Protein AF-A0A2E6C080-F1 (afdb_monomer)

Mean predicted aligned error: 19.4 Å

Sequence (89 aa):
MDSIKEEITAEMSRTKIDKRALYNLLMKMCEQIGEGGGGAGPRGVPGPQGPQGPPGPQGPPGKDAEAAPKKASAKKAASTKKASTTAAA

Solvent-accessible surface area (backbone atoms only — not comparable to full-atom values): 6520 Å² total; per-residue (Å²): 114,69,69,59,54,50,52,52,51,56,48,70,70,43,98,63,76,56,70,68,61,51,52,53,54,50,51,55,49,55,56,59,51,66,77,56,75,74,63,78,70,80,80,76,79,81,78,80,85,75,80,84,77,77,83,77,79,82,76,78,79,77,78,78,75,80,83,78,89,86,82,86,84,82,88,88,83,90,83,83,88,82,88,81,88,86,80,90,134

Secondary structure (DSSP, 8-state):
-HHHHHHHHHHHTSSS--HHHHHHHHHHHHHHHHHTT---PPPPPPPPPPPPPPPPPPPPPPPP-------------------------

Radius of gyration: 39.53 Å; Cα contacts (8 Å, |Δi|>4): 9; chains: 1; bounding box: 78×40×91 Å

Structure (mmCIF, N/CA/C/O backbone):
data_AF-A0A2E6C080-F1
#
_entry.id   AF-A0A2E6C080-F1
#
loop_
_atom_site.group_PDB
_atom_site.id
_atom_site.type_symbol
_atom_site.label_atom_id
_atom_site.label_alt_id
_atom_site.label_comp_id
_atom_site.label_asym_id
_atom_site.label_entity_id
_atom_site.label_seq_id
_atom_site.pdbx_PDB_ins_code
_atom_site.Cartn_x
_atom_site.Cartn_y
_atom_site.Cartn_z
_atom_site.occupancy
_atom_site.B_iso_or_equiv
_atom_site.auth_seq_id
_atom_site.auth_comp_id
_atom_site.auth_asym_id
_atom_site.auth_atom_id
_atom_site.pdbx_PDB_model_num
ATOM 1 N N . MET A 1 1 ? -1.356 12.636 10.031 1.00 63.03 1 MET A N 1
ATOM 2 C CA . MET A 1 1 ? -0.728 11.305 10.179 1.00 63.03 1 MET A CA 1
ATOM 3 C C . MET A 1 1 ? -0.664 10.843 11.627 1.00 63.03 1 MET A C 1
ATOM 5 O O . MET A 1 1 ? -0.979 9.686 11.870 1.00 63.03 1 MET A O 1
ATOM 9 N N . ASP A 1 2 ? -0.321 11.704 12.588 1.00 73.50 2 ASP A N 1
ATOM 10 C CA . ASP A 1 2 ? -0.180 11.275 13.993 1.00 73.50 2 ASP A CA 1
ATOM 11 C C . ASP A 1 2 ? -1.513 10.863 14.641 1.00 73.50 2 ASP A C 1
ATOM 13 O O . ASP A 1 2 ? -1.577 9.831 15.300 1.00 73.50 2 ASP A O 1
ATOM 17 N N . SER A 1 3 ? -2.612 11.552 14.314 1.00 82.56 3 SER A N 1
ATOM 18 C CA . SER A 1 3 ? -3.958 11.206 14.806 1.00 82.56 3 SER A CA 1
ATOM 19 C C . SER A 1 3 ? -4.458 9.816 14.359 1.00 82.56 3 SER A C 1
ATOM 21 O O . SER A 1 3 ? -5.134 9.146 15.130 1.00 82.56 3 SER A O 1
ATOM 23 N N . ILE A 1 4 ? -4.077 9.328 13.165 1.00 83.19 4 ILE A N 1
ATOM 24 C CA . ILE A 1 4 ? -4.426 7.964 12.709 1.00 83.19 4 ILE A CA 1
ATOM 25 C C . ILE A 1 4 ? -3.643 6.913 13.500 1.00 83.19 4 ILE A C 1
ATOM 27 O O . ILE A 1 4 ? -4.195 5.881 13.868 1.00 83.19 4 ILE A O 1
ATOM 31 N N . LYS A 1 5 ? -2.359 7.163 13.783 1.00 83.31 5 LYS A N 1
ATOM 32 C CA . LYS A 1 5 ? -1.521 6.230 14.550 1.00 83.31 5 LYS A CA 1
ATOM 33 C C . LYS A 1 5 ? -2.016 6.080 15.989 1.00 83.31 5 LYS A C 1
ATOM 35 O O . LYS A 1 5 ? -2.004 4.968 16.519 1.00 83.31 5 LYS A O 1
ATOM 40 N N . GLU A 1 6 ? -2.479 7.167 16.603 1.00 85.75 6 GLU A N 1
ATOM 41 C CA . GLU A 1 6 ? -3.111 7.113 17.924 1.00 85.75 6 GLU A CA 1
ATOM 42 C C . GLU A 1 6 ? -4.432 6.337 17.901 1.00 85.75 6 GLU A C 1
ATOM 44 O O . GLU A 1 6 ? -4.639 5.487 18.763 1.00 85.75 6 GLU A O 1
ATOM 49 N N . GLU A 1 7 ? -5.280 6.536 16.886 1.00 83.44 7 GLU A N 1
ATOM 50 C CA . GLU A 1 7 ? -6.521 5.765 16.695 1.00 83.44 7 GLU A CA 1
ATOM 51 C C . GLU A 1 7 ? -6.248 4.260 16.531 1.00 83.44 7 GLU A C 1
ATOM 53 O O . GLU A 1 7 ? -6.901 3.440 17.175 1.00 83.44 7 GLU A O 1
ATOM 58 N N . ILE A 1 8 ? -5.237 3.887 15.735 1.00 84.19 8 ILE A N 1
ATOM 59 C CA . ILE A 1 8 ? -4.804 2.489 15.575 1.00 84.19 8 ILE A CA 1
ATOM 60 C C . ILE A 1 8 ? -4.346 1.914 16.920 1.00 84.19 8 ILE A C 1
ATOM 62 O O . ILE A 1 8 ? -4.724 0.803 17.283 1.00 84.19 8 ILE A O 1
ATOM 66 N N . THR A 1 9 ? -3.543 2.661 17.676 1.00 85.19 9 THR A N 1
ATOM 67 C CA . THR A 1 9 ? -3.005 2.203 18.967 1.00 85.19 9 THR A CA 1
ATOM 68 C C . THR A 1 9 ? -4.113 2.049 20.009 1.00 85.19 9 THR A C 1
ATOM 70 O O . THR A 1 9 ? -4.140 1.066 20.753 1.00 85.19 9 THR A O 1
ATOM 73 N N . ALA A 1 10 ? -5.068 2.979 20.025 1.00 82.31 10 ALA A N 1
ATOM 74 C CA . ALA A 1 10 ? -6.248 2.911 20.874 1.00 82.31 10 ALA A CA 1
ATOM 75 C C . ALA A 1 10 ? -7.124 1.697 20.530 1.00 82.31 10 ALA A C 1
ATOM 77 O O . ALA A 1 10 ? -7.588 1.014 21.441 1.00 82.31 10 ALA A O 1
ATOM 78 N N . GLU A 1 11 ? -7.303 1.385 19.245 1.00 81.38 11 GLU A N 1
ATOM 79 C CA . GLU A 1 11 ? -8.087 0.228 18.800 1.00 81.38 11 GLU A CA 1
ATOM 80 C C . GLU A 1 11 ? -7.368 -1.105 19.074 1.00 81.38 11 GLU A C 1
ATOM 82 O O . GLU A 1 11 ? -8.001 -2.064 19.508 1.00 81.38 11 GLU A O 1
ATOM 87 N N . MET A 1 12 ? -6.036 -1.160 18.933 1.00 77.88 12 MET A N 1
ATOM 88 C CA . MET A 1 12 ? -5.225 -2.328 19.322 1.00 77.88 12 MET A CA 1
ATOM 89 C C . MET A 1 12 ? -5.256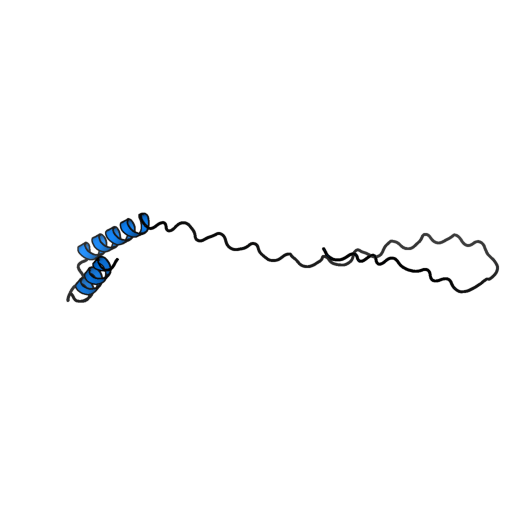 -2.612 20.830 1.00 77.88 12 MET A C 1
ATOM 91 O O . MET A 1 12 ? -5.076 -3.755 21.243 1.00 77.88 12 MET A O 1
ATOM 95 N N . SER A 1 13 ? -5.471 -1.586 21.654 1.00 80.75 13 SER A N 1
ATOM 96 C CA . SER A 1 13 ? -5.513 -1.712 23.117 1.00 80.75 13 SER A CA 1
ATOM 97 C C . SER A 1 13 ? -6.861 -2.231 23.636 1.00 80.75 13 SER A C 1
ATOM 99 O O . SER A 1 13 ? -6.990 -2.547 24.821 1.00 80.75 13 SER A O 1
ATOM 101 N N . ARG A 1 14 ? -7.889 -2.316 22.780 1.00 79.88 14 ARG A N 1
ATOM 102 C CA . ARG A 1 14 ? -9.211 -2.821 23.166 1.00 79.88 14 ARG A CA 1
ATOM 103 C C . ARG A 1 14 ? -9.206 -4.344 23.243 1.00 79.88 14 ARG A C 1
ATOM 105 O O . ARG A 1 14 ? -8.650 -5.038 22.402 1.00 79.88 14 ARG A O 1
ATOM 112 N N . THR A 1 15 ? -9.928 -4.884 24.222 1.00 77.25 15 THR A N 1
ATOM 113 C CA . THR A 1 15 ? -10.135 -6.334 24.395 1.00 77.25 15 THR A CA 1
ATOM 114 C C . THR A 1 15 ? -10.886 -6.988 23.233 1.00 77.25 15 THR A C 1
ATOM 116 O O . THR A 1 15 ? -10.834 -8.208 23.081 1.00 77.25 15 THR A O 1
ATOM 119 N N . LYS A 1 16 ? -11.587 -6.200 22.409 1.00 81.88 16 LYS A N 1
ATOM 120 C CA . LYS A 1 16 ? -12.208 -6.627 21.152 1.00 81.88 16 LYS A CA 1
ATOM 121 C C . LYS A 1 16 ? -12.021 -5.540 20.102 1.00 81.88 16 LYS A C 1
ATOM 123 O O . LYS A 1 16 ? -12.301 -4.378 20.380 1.00 81.88 16 LYS A O 1
ATOM 128 N N . ILE A 1 17 ? -11.611 -5.952 18.906 1.00 80.62 17 ILE A N 1
ATOM 129 C CA . ILE A 1 17 ? -11.484 -5.071 17.743 1.00 80.62 17 ILE A CA 1
ATOM 130 C C . ILE A 1 17 ? -12.884 -4.731 17.226 1.00 80.62 17 ILE A C 1
ATOM 132 O O . ILE A 1 17 ? -13.656 -5.635 16.883 1.00 80.62 17 ILE A O 1
ATOM 136 N N . ASP A 1 18 ? -13.214 -3.444 17.141 1.00 86.12 18 ASP A N 1
ATOM 137 C CA . ASP A 1 18 ? -14.443 -2.983 16.508 1.00 86.12 18 ASP A CA 1
ATOM 138 C C . ASP A 1 18 ? -14.268 -2.960 14.982 1.00 86.12 18 ASP A C 1
ATOM 140 O O . ASP A 1 18 ? -13.570 -2.131 14.393 1.00 86.12 18 ASP A O 1
ATOM 144 N N . LYS A 1 19 ? -14.955 -3.893 14.315 1.00 84.00 19 LYS A N 1
ATOM 145 C CA . LYS A 1 19 ? -14.928 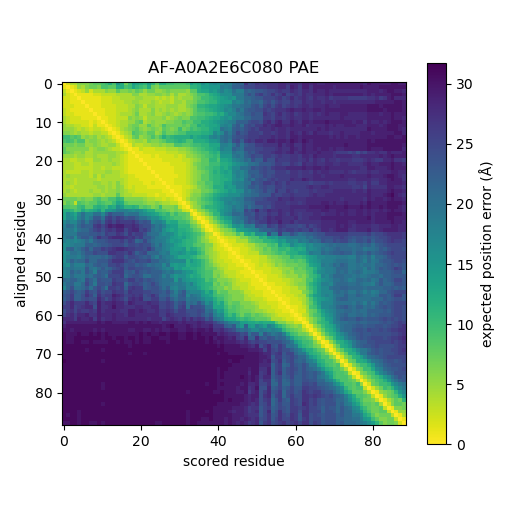-4.044 12.855 1.00 84.00 19 LYS A CA 1
ATOM 146 C C . LYS A 1 19 ? -15.375 -2.772 12.125 1.00 84.00 19 LYS A C 1
ATOM 148 O O . LYS A 1 19 ? -14.871 -2.477 11.044 1.00 84.00 19 LYS A O 1
ATOM 153 N N . ARG A 1 20 ? -16.325 -2.022 12.684 1.00 87.12 20 ARG A N 1
ATOM 154 C CA . ARG A 1 20 ? -16.858 -0.797 12.077 1.00 87.12 20 ARG A CA 1
ATOM 155 C C . ARG A 1 20 ? -15.860 0.351 12.215 1.00 87.12 20 ARG A C 1
ATOM 157 O O . ARG A 1 20 ? -15.645 1.070 11.242 1.00 87.12 20 ARG A O 1
ATOM 164 N N . ALA A 1 21 ? -15.212 0.475 13.373 1.00 86.06 21 ALA A N 1
ATOM 165 C CA . ALA A 1 21 ? -14.130 1.439 13.576 1.00 86.06 21 ALA A CA 1
ATOM 166 C C . ALA A 1 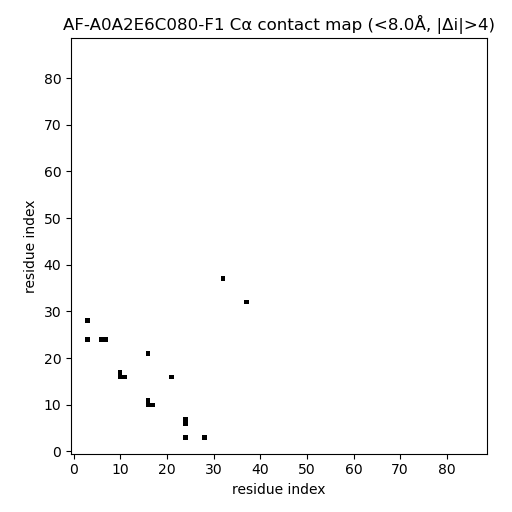21 ? -12.949 1.163 12.631 1.00 86.06 21 ALA A C 1
ATOM 168 O O . ALA A 1 21 ? -12.442 2.087 11.998 1.00 86.06 21 ALA A O 1
ATOM 169 N N . LEU A 1 22 ? -12.588 -0.111 12.445 1.00 87.12 22 LEU A N 1
ATOM 170 C CA . LEU A 1 22 ? -11.513 -0.516 11.538 1.00 87.12 22 LEU A CA 1
ATOM 171 C C . LEU A 1 22 ? -11.782 -0.104 10.081 1.00 87.12 22 LEU A C 1
ATOM 173 O O . LEU A 1 22 ? -10.894 0.438 9.427 1.00 87.12 22 LEU A O 1
ATOM 177 N N . TYR A 1 23 ? -12.998 -0.326 9.569 1.00 88.94 23 TYR A N 1
ATOM 178 C CA . TYR A 1 23 ? -13.343 0.084 8.200 1.00 88.94 23 TYR A CA 1
ATOM 179 C C . TYR A 1 23 ? -13.346 1.602 8.021 1.00 88.94 23 TYR A C 1
ATOM 181 O O . TYR A 1 23 ? -12.859 2.090 7.002 1.00 88.94 23 TYR A O 1
ATOM 189 N N . ASN A 1 24 ? -13.839 2.347 9.012 1.00 88.94 24 ASN A N 1
ATOM 190 C CA . ASN A 1 24 ? -13.815 3.808 8.976 1.00 88.94 24 ASN A CA 1
ATOM 191 C C . ASN A 1 24 ? -12.374 4.343 8.965 1.00 88.94 24 ASN A C 1
ATOM 193 O O . ASN A 1 24 ? -12.054 5.253 8.203 1.00 88.94 24 ASN A O 1
ATOM 197 N N . LEU A 1 25 ? -11.490 3.742 9.764 1.00 88.25 25 LEU A N 1
ATOM 198 C CA . LEU A 1 25 ? -10.072 4.091 9.822 1.00 88.25 25 LEU A CA 1
ATOM 199 C C . LEU A 1 25 ? -9.346 3.773 8.506 1.00 88.25 25 LEU A C 1
ATOM 201 O O . LEU A 1 25 ? -8.493 4.542 8.064 1.00 88.25 25 LEU A O 1
ATOM 205 N N . LEU A 1 26 ? -9.724 2.673 7.845 1.00 85.44 26 LEU A N 1
ATOM 206 C CA . LEU A 1 26 ? -9.214 2.303 6.524 1.00 85.44 26 LEU A CA 1
ATOM 207 C C . LEU A 1 26 ? -9.648 3.306 5.443 1.00 85.44 26 LEU A C 1
ATOM 209 O O . LEU A 1 26 ? -8.812 3.747 4.657 1.00 85.44 26 LEU A O 1
ATOM 213 N N . MET A 1 27 ? -10.923 3.715 5.440 1.00 86.75 27 MET A N 1
ATOM 214 C CA . MET A 1 27 ? -11.429 4.763 4.541 1.00 86.75 27 MET A CA 1
ATOM 215 C C . MET A 1 27 ? -10.680 6.084 4.737 1.00 86.75 27 MET A C 1
ATOM 217 O O . MET A 1 27 ? -10.184 6.655 3.768 1.00 86.75 27 MET A O 1
ATOM 221 N N . LYS A 1 28 ? -10.501 6.507 5.994 1.00 85.75 28 LYS A N 1
ATOM 222 C CA . LYS A 1 28 ? -9.763 7.724 6.361 1.00 85.75 28 LYS A CA 1
ATOM 223 C C . LYS A 1 28 ? -8.308 7.698 5.871 1.00 85.75 28 LYS A C 1
ATOM 225 O O . LYS A 1 28 ? -7.787 8.714 5.417 1.00 85.75 28 LYS A O 1
ATOM 230 N N . MET A 1 29 ? -7.648 6.536 5.916 1.00 83.69 29 MET A N 1
ATOM 231 C CA . MET A 1 29 ? -6.306 6.368 5.343 1.00 83.69 29 MET A CA 1
ATOM 232 C C . MET A 1 29 ? -6.306 6.486 3.816 1.00 83.69 29 MET A C 1
ATOM 234 O O . MET A 1 29 ? -5.436 7.159 3.269 1.00 83.69 29 MET A O 1
ATOM 238 N N . CYS A 1 30 ? -7.266 5.873 3.123 1.00 80.44 30 CYS A N 1
ATOM 239 C CA . CYS A 1 30 ? -7.360 5.963 1.665 1.00 80.44 30 CYS A CA 1
ATOM 240 C C . CYS A 1 30 ? -7.584 7.402 1.176 1.00 80.44 30 CYS A C 1
ATOM 242 O O . CYS A 1 30 ? -6.958 7.809 0.199 1.00 80.44 30 CYS A O 1
ATOM 244 N N . GLU A 1 31 ? -8.415 8.181 1.869 1.00 81.00 31 GLU A N 1
ATOM 245 C CA . GLU A 1 31 ? -8.663 9.591 1.542 1.00 81.00 31 GLU A CA 1
ATOM 246 C C . GLU A 1 31 ? -7.403 10.449 1.737 1.00 81.00 31 GLU A C 1
ATOM 248 O O . GLU A 1 31 ? -7.010 11.179 0.829 1.00 81.00 31 GLU A O 1
ATOM 253 N N . GLN A 1 32 ? -6.684 10.279 2.856 1.00 72.38 32 GLN A N 1
ATOM 254 C CA . GLN A 1 32 ? -5.440 11.022 3.105 1.00 72.38 32 GLN A CA 1
ATOM 255 C C . GLN A 1 32 ? -4.282 10.632 2.173 1.00 72.38 32 GLN A C 1
ATOM 257 O O . GLN A 1 32 ? -3.407 11.458 1.911 1.00 72.38 32 GLN A O 1
ATOM 262 N N . ILE A 1 33 ? -4.248 9.394 1.671 1.00 67.75 33 ILE A N 1
ATOM 263 C CA . ILE A 1 33 ? -3.264 8.967 0.661 1.00 67.75 33 ILE A CA 1
ATOM 264 C C . ILE A 1 33 ? -3.587 9.597 -0.708 1.00 67.75 33 ILE A C 1
ATOM 266 O O . ILE A 1 33 ? -2.671 9.870 -1.483 1.00 67.75 33 ILE A O 1
ATOM 270 N N . GLY A 1 34 ? -4.862 9.888 -0.988 1.00 60.53 34 GLY A N 1
ATOM 271 C CA . GLY A 1 34 ? -5.309 10.543 -2.221 1.00 60.53 34 GLY A CA 1
ATOM 272 C C . GLY A 1 34 ? -4.894 12.013 -2.342 1.00 60.53 34 GLY A C 1
ATOM 273 O O . GLY A 1 34 ? -4.582 12.468 -3.441 1.00 60.53 34 GLY A O 1
ATOM 274 N N . GLU A 1 35 ? -4.822 12.747 -1.230 1.00 58.28 35 GLU A N 1
ATOM 275 C CA . GLU A 1 35 ? -4.392 14.158 -1.220 1.00 58.28 35 GLU A CA 1
ATOM 276 C C . GLU A 1 35 ? -2.864 14.329 -1.232 1.00 58.28 35 GLU A C 1
ATOM 278 O O . GLU A 1 35 ? -2.344 15.391 -1.572 1.00 58.28 35 GLU A O 1
ATOM 283 N N . GLY A 1 36 ? -2.122 13.270 -0.904 1.00 54.84 36 GLY A N 1
ATOM 284 C CA . GLY A 1 36 ? -0.667 13.263 -0.809 1.00 54.84 36 GLY A CA 1
ATOM 285 C C . GLY A 1 36 ? 0.030 12.708 -2.044 1.00 54.84 36 GLY A C 1
ATOM 286 O O . GLY A 1 36 ? 0.885 11.848 -1.884 1.00 54.84 36 GLY A O 1
ATOM 287 N N . GLY A 1 37 ? -0.335 13.160 -3.249 1.00 54.66 37 GLY A N 1
ATOM 288 C CA . GLY A 1 37 ? 0.514 13.109 -4.450 1.00 54.66 37 GLY A CA 1
ATOM 289 C C . GLY A 1 37 ? 1.400 11.867 -4.606 1.00 54.66 37 GLY A C 1
ATOM 290 O O . GLY A 1 37 ? 2.593 11.998 -4.867 1.00 54.66 37 GLY A O 1
ATOM 291 N N . GLY A 1 38 ? 0.835 10.665 -4.469 1.00 55.84 38 GLY A N 1
ATOM 292 C CA . GLY A 1 38 ? 1.497 9.399 -4.790 1.00 55.84 38 GLY A CA 1
ATOM 293 C C . GLY A 1 38 ? 1.602 9.199 -6.300 1.00 55.84 38 GLY A C 1
ATOM 294 O O . GLY A 1 38 ? 1.221 8.150 -6.815 1.00 55.84 38 GLY A O 1
ATOM 295 N N . GLY A 1 39 ? 2.047 10.229 -7.027 1.00 59.19 39 GLY A N 1
ATOM 296 C CA . GLY A 1 39 ? 2.398 10.097 -8.430 1.00 59.19 39 GLY A CA 1
ATOM 297 C C . GLY A 1 39 ? 3.380 8.943 -8.555 1.00 59.19 39 GLY A C 1
ATOM 298 O O . GLY A 1 39 ? 4.279 8.810 -7.720 1.00 59.19 39 GLY A O 1
ATOM 299 N N . ALA A 1 40 ? 3.163 8.082 -9.553 1.00 69.25 40 ALA A N 1
ATOM 300 C CA . ALA A 1 40 ? 4.097 7.018 -9.889 1.00 69.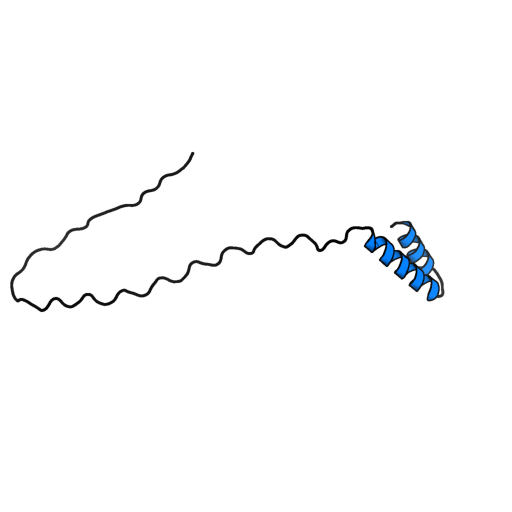25 40 ALA A CA 1
ATOM 301 C C . ALA A 1 40 ? 5.527 7.556 -9.745 1.00 69.25 40 ALA A C 1
ATOM 303 O O . ALA A 1 40 ? 5.829 8.630 -10.276 1.00 69.25 40 ALA A O 1
ATOM 304 N N . GLY A 1 41 ? 6.358 6.857 -8.961 1.00 73.69 41 GLY A N 1
ATOM 305 C CA . GLY A 1 41 ? 7.733 7.280 -8.711 1.00 73.69 41 GLY A CA 1
ATOM 306 C C . GLY A 1 41 ? 8.433 7.628 -10.029 1.00 73.69 41 GLY A C 1
ATOM 307 O O . GLY A 1 41 ? 8.041 7.108 -11.081 1.00 73.69 41 GLY A O 1
ATOM 308 N N . PRO A 1 42 ? 9.436 8.523 -10.006 1.00 79.88 42 PRO A N 1
ATOM 309 C CA . PRO A 1 42 ? 10.089 8.971 -11.228 1.00 79.88 42 PRO A CA 1
ATOM 310 C C . PRO A 1 42 ? 10.474 7.765 -12.084 1.00 79.88 42 PRO A C 1
ATOM 312 O O . PRO A 1 42 ? 10.962 6.754 -11.568 1.00 79.88 42 PRO A O 1
ATOM 315 N N . ARG A 1 43 ? 10.217 7.857 -13.394 1.00 84.75 43 ARG A N 1
ATOM 316 C CA . ARG A 1 43 ? 10.603 6.811 -14.344 1.00 84.75 43 ARG A CA 1
ATOM 317 C C . ARG A 1 43 ? 12.075 6.463 -14.104 1.00 84.75 43 ARG A C 1
ATOM 319 O O . ARG A 1 43 ? 12.911 7.363 -14.049 1.00 84.75 43 ARG A O 1
ATOM 326 N N . GLY A 1 44 ? 12.375 5.170 -13.970 1.00 86.06 44 GLY A N 1
ATOM 327 C CA . GLY A 1 44 ? 13.748 4.700 -13.797 1.00 86.06 44 GLY A CA 1
ATOM 328 C C . GLY A 1 44 ? 14.670 5.228 -14.900 1.00 86.06 44 GLY A C 1
ATOM 329 O O . GLY A 1 44 ? 14.230 5.461 -16.032 1.00 86.06 44 GLY A O 1
ATOM 330 N N . VAL A 1 45 ? 15.947 5.428 -14.565 1.00 91.62 45 VAL A N 1
ATOM 331 C CA . VAL A 1 45 ? 16.958 5.867 -15.536 1.00 91.62 45 VAL A CA 1
ATOM 332 C C . VAL A 1 45 ? 17.017 4.905 -16.734 1.00 91.62 45 VAL A C 1
ATOM 334 O O . VAL A 1 45 ? 16.812 3.700 -16.555 1.00 91.62 45 VAL A O 1
ATOM 337 N N . PRO A 1 46 ? 17.280 5.397 -17.961 1.00 93.44 46 PRO A N 1
ATOM 338 C CA . PRO A 1 46 ? 17.535 4.526 -19.105 1.00 93.44 46 PRO A CA 1
ATOM 339 C C . PRO A 1 46 ? 18.647 3.512 -18.802 1.00 93.44 46 PRO A C 1
ATOM 341 O O . PRO A 1 46 ? 19.608 3.829 -18.102 1.00 93.44 46 PRO A O 1
ATOM 344 N N . GLY A 1 47 ? 18.518 2.297 -19.341 1.00 93.88 47 GLY A N 1
ATOM 345 C CA . GLY A 1 47 ? 19.565 1.280 -19.227 1.00 93.88 47 GLY A CA 1
ATOM 346 C C . GLY A 1 47 ? 20.864 1.695 -19.939 1.00 93.88 47 GLY A C 1
ATOM 347 O O . GLY A 1 47 ? 20.841 2.588 -20.790 1.00 93.88 47 GLY A O 1
ATOM 348 N N . PRO A 1 48 ? 22.002 1.054 -19.614 1.00 95.56 48 PRO A N 1
ATOM 349 C CA . PRO A 1 48 ? 23.271 1.319 -20.286 1.00 95.56 48 PRO A CA 1
ATOM 350 C C . PRO A 1 48 ? 23.210 0.961 -21.779 1.00 95.56 48 PRO A C 1
ATOM 352 O O . PRO A 1 48 ? 22.388 0.150 -22.210 1.00 95.56 48 PRO A O 1
ATOM 355 N N . GLN A 1 49 ? 24.116 1.543 -22.570 1.00 95.62 49 GLN A N 1
ATOM 356 C CA . GLN A 1 49 ? 24.295 1.159 -23.970 1.00 95.62 49 GLN A CA 1
ATOM 357 C C . GLN A 1 49 ? 24.685 -0.327 -24.073 1.00 95.62 49 GLN A C 1
ATOM 359 O O . GLN A 1 49 ? 25.468 -0.828 -23.266 1.00 95.62 49 GLN A O 1
ATOM 364 N N . GLY A 1 50 ? 24.143 -1.028 -25.074 1.00 95.56 50 GLY A N 1
ATOM 365 C CA . GLY A 1 50 ? 24.527 -2.411 -25.367 1.00 95.56 50 GLY A CA 1
ATOM 366 C C . GLY A 1 50 ? 25.992 -2.542 -25.822 1.00 95.56 50 GLY A C 1
ATOM 367 O O . GLY A 1 50 ? 26.606 -1.550 -26.223 1.00 95.56 50 GLY A O 1
ATOM 368 N N . PRO A 1 51 ? 26.565 -3.758 -25.782 1.00 96.38 51 PRO A N 1
ATOM 369 C CA . PRO A 1 51 ? 27.934 -4.001 -26.231 1.00 96.38 51 PRO A CA 1
ATOM 370 C C . PRO A 1 51 ? 28.100 -3.747 -27.736 1.00 96.38 51 PRO A C 1
ATOM 372 O O . PRO A 1 51 ? 27.139 -3.787 -28.506 1.00 96.38 51 PRO A O 1
ATOM 375 N N . GLN A 1 52 ? 29.346 -3.529 -28.165 1.00 95.75 52 GLN A N 1
ATOM 376 C CA . GLN A 1 52 ? 29.685 -3.473 -29.586 1.00 95.75 52 GLN A CA 1
ATOM 377 C C . GLN A 1 52 ? 29.329 -4.803 -30.273 1.00 95.75 52 GLN A C 1
ATOM 379 O O . GLN A 1 52 ? 29.535 -5.879 -29.709 1.00 95.75 52 GLN A O 1
ATOM 384 N N . GLY A 1 53 ? 28.810 -4.726 -31.503 1.00 95.62 53 GLY A N 1
ATOM 385 C CA . GLY A 1 53 ? 28.565 -5.908 -32.330 1.00 95.62 53 GLY A CA 1
ATOM 386 C C . GLY A 1 53 ? 29.858 -6.659 -32.690 1.00 95.62 53 GLY A C 1
ATOM 387 O O . GLY A 1 53 ? 30.950 -6.091 -32.606 1.00 95.62 53 GLY A O 1
ATOM 388 N N . PRO A 1 54 ? 29.756 -7.933 -33.104 1.00 96.50 54 PRO A N 1
ATOM 389 C CA . PRO A 1 54 ? 30.916 -8.711 -33.518 1.00 96.50 54 PRO A CA 1
ATOM 390 C C . PRO A 1 54 ? 31.580 -8.110 -34.771 1.00 96.5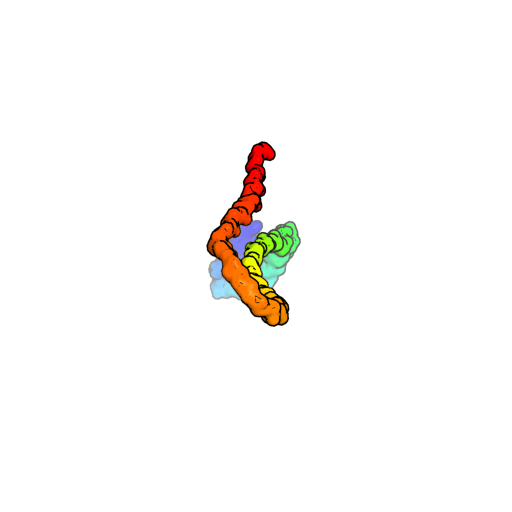0 54 PRO A C 1
ATOM 392 O O . PRO A 1 54 ? 30.930 -7.381 -35.529 1.00 96.50 54 PRO A O 1
ATOM 395 N N . PRO A 1 55 ? 32.861 -8.432 -35.029 1.00 94.62 55 PRO A N 1
ATOM 396 C CA . PRO A 1 55 ? 33.511 -8.102 -36.291 1.00 94.62 55 PRO A CA 1
ATOM 397 C C . PRO A 1 55 ? 32.699 -8.584 -37.500 1.00 94.62 55 PRO A C 1
ATOM 399 O O . PRO A 1 55 ? 32.066 -9.640 -37.457 1.00 94.62 55 PRO A O 1
ATOM 402 N N . GLY A 1 56 ? 32.747 -7.815 -38.590 1.0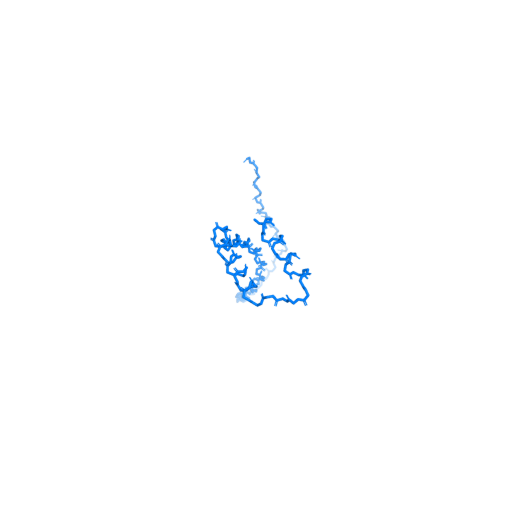0 94.62 56 GLY A N 1
ATOM 403 C CA . GLY A 1 56 ? 32.150 -8.224 -39.859 1.00 94.62 56 GLY A CA 1
ATOM 404 C C . GLY A 1 56 ? 32.823 -9.477 -40.439 1.00 94.62 56 GLY A C 1
ATOM 405 O O . GLY A 1 56 ? 33.951 -9.806 -40.059 1.00 94.62 56 GLY A O 1
ATOM 406 N N . PRO A 1 57 ? 32.155 -10.181 -41.368 1.00 95.56 57 PRO A N 1
ATOM 407 C CA . PRO A 1 57 ? 32.740 -11.337 -42.032 1.00 95.56 57 PRO A CA 1
ATOM 408 C C . PRO A 1 57 ? 33.995 -10.945 -42.818 1.00 95.56 57 PRO A C 1
ATOM 410 O O . PRO A 1 57 ? 34.130 -9.813 -43.292 1.00 95.56 57 PRO A O 1
ATOM 413 N N . GLN A 1 58 ? 34.906 -11.904 -42.988 1.00 93.06 58 GLN A N 1
ATOM 414 C CA . GLN A 1 58 ? 36.034 -11.741 -43.897 1.00 93.06 58 GLN A CA 1
ATOM 415 C C . GLN A 1 58 ? 35.515 -11.436 -45.310 1.00 93.06 58 GLN A C 1
ATOM 417 O O . GLN A 1 58 ? 34.544 -12.040 -45.770 1.00 93.06 58 GLN A O 1
ATOM 422 N N . GLY A 1 59 ? 36.165 -10.494 -45.997 1.00 90.38 59 GLY A N 1
ATOM 423 C CA . GLY A 1 59 ? 35.867 -10.211 -47.398 1.00 90.38 59 GLY A CA 1
ATOM 424 C C . GLY A 1 59 ? 36.089 -11.443 -48.288 1.00 90.38 59 GLY A C 1
ATOM 425 O O . GLY A 1 59 ? 36.845 -12.345 -47.914 1.00 90.38 59 GLY A O 1
ATOM 426 N N . PRO A 1 60 ? 35.450 -11.499 -49.468 1.00 90.88 60 PRO A N 1
ATOM 427 C CA . PRO A 1 60 ? 35.667 -12.594 -50.400 1.00 90.88 60 PRO A CA 1
ATOM 428 C C . PRO A 1 60 ? 37.152 -12.682 -50.791 1.00 90.88 60 PRO A C 1
ATOM 430 O O . PRO A 1 60 ? 37.845 -11.657 -50.800 1.00 90.88 60 PRO A O 1
ATOM 433 N N . PRO A 1 61 ? 37.649 -13.882 -51.140 1.00 87.12 61 PRO A N 1
ATOM 434 C CA . PRO A 1 61 ? 38.966 -14.030 -51.738 1.00 87.12 61 PRO A CA 1
ATOM 435 C C . PRO A 1 61 ? 39.144 -13.062 -52.914 1.00 87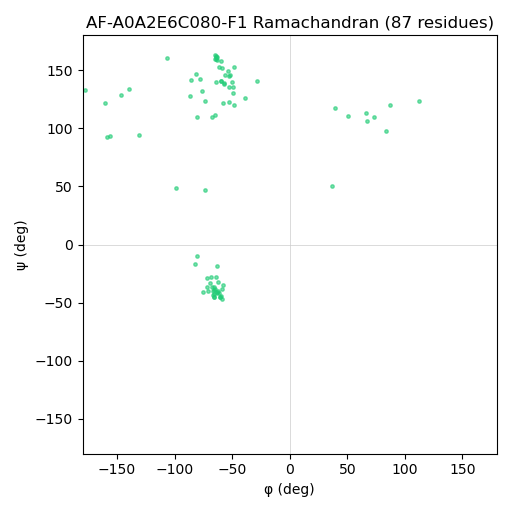.12 61 PRO A C 1
ATOM 437 O O . PRO A 1 61 ? 38.218 -12.837 -53.699 1.00 87.12 61 PRO A O 1
ATOM 440 N N . GLY A 1 62 ? 40.338 -12.476 -53.027 1.00 82.31 62 GLY A N 1
ATOM 441 C CA . GLY A 1 62 ? 40.700 -11.708 -54.212 1.00 82.31 62 GLY A CA 1
ATOM 442 C C . GLY A 1 62 ? 40.574 -12.597 -55.447 1.00 82.31 62 GLY A C 1
ATOM 443 O O . GLY A 1 62 ? 40.925 -13.771 -55.396 1.00 82.31 62 GLY A O 1
ATOM 444 N N . LYS A 1 63 ? 40.041 -12.048 -56.540 1.00 77.12 63 LYS A N 1
ATOM 445 C CA . LYS A 1 63 ? 39.919 -12.766 -57.813 1.00 77.12 63 LYS A CA 1
ATOM 446 C C . LYS A 1 63 ? 41.326 -13.199 -58.226 1.00 77.12 63 LYS A C 1
ATOM 448 O O . LYS A 1 63 ? 42.196 -12.333 -58.335 1.00 77.12 63 LYS A O 1
ATOM 453 N N . ASP A 1 64 ? 41.544 -14.499 -58.405 1.00 68.44 64 ASP A N 1
ATOM 454 C CA . ASP A 1 64 ? 42.827 -15.022 -58.860 1.00 68.44 64 ASP A CA 1
ATOM 455 C C . ASP A 1 64 ? 43.235 -14.290 -60.142 1.00 68.44 64 ASP A C 1
ATOM 457 O O . ASP A 1 64 ? 42.480 -14.2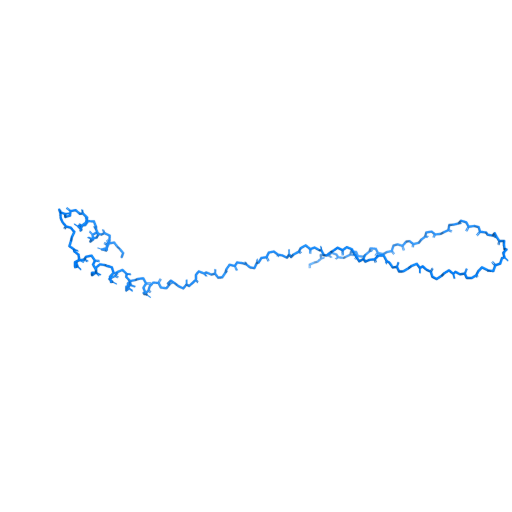29 -61.116 1.00 68.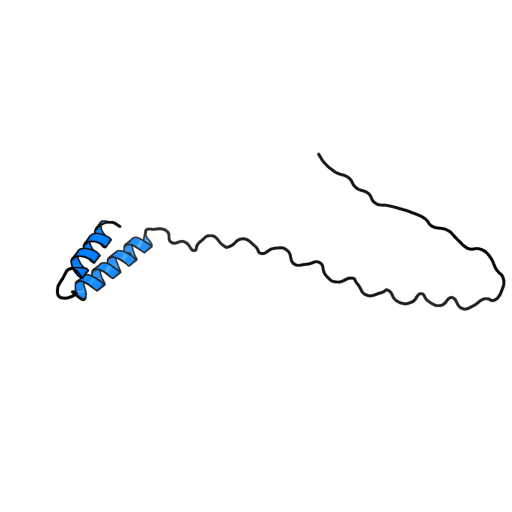44 64 ASP A O 1
ATOM 461 N N . ALA A 1 65 ? 44.414 -13.667 -60.117 1.00 56.09 65 ALA A N 1
ATOM 462 C CA . ALA A 1 65 ? 45.012 -13.128 -61.321 1.00 56.09 65 ALA A CA 1
ATOM 463 C C . ALA A 1 65 ? 45.384 -14.324 -62.198 1.00 56.09 65 ALA A C 1
ATOM 465 O O . ALA A 1 65 ? 46.284 -15.093 -61.855 1.00 56.09 65 ALA A O 1
ATOM 466 N N . GLU A 1 66 ? 44.655 -14.491 -63.300 1.00 46.62 66 GLU A N 1
ATOM 467 C CA . GLU A 1 66 ? 44.966 -15.470 -64.331 1.00 46.62 66 GLU A CA 1
ATOM 468 C C . GLU A 1 66 ? 46.452 -15.356 -64.696 1.00 46.62 66 GLU A C 1
ATOM 470 O O . GLU A 1 66 ? 46.967 -14.285 -65.029 1.00 46.62 66 GLU A O 1
ATOM 475 N N . ALA A 1 67 ? 47.167 -16.460 -64.496 1.00 43.56 67 ALA A N 1
ATOM 476 C CA . ALA A 1 67 ? 48.614 -16.505 -64.504 1.00 43.56 67 ALA A CA 1
ATOM 477 C C . ALA A 1 67 ? 49.184 -16.164 -65.891 1.00 43.56 67 ALA A C 1
ATOM 479 O O . ALA A 1 67 ? 49.124 -16.972 -66.814 1.00 43.56 67 ALA A O 1
ATOM 480 N N . ALA A 1 68 ? 49.844 -15.011 -66.012 1.00 37.12 68 ALA A N 1
ATOM 481 C CA . ALA A 1 68 ? 50.873 -14.805 -67.026 1.00 37.12 68 ALA A CA 1
ATOM 482 C C . ALA A 1 68 ? 52.222 -15.303 -66.467 1.00 37.12 68 ALA A C 1
ATOM 484 O O . ALA A 1 68 ? 52.605 -14.914 -65.357 1.00 37.12 68 ALA A O 1
ATOM 485 N N . PRO A 1 69 ? 52.972 -16.169 -67.174 1.00 44.31 69 PRO A N 1
ATOM 486 C CA . PRO A 1 69 ? 54.192 -16.728 -66.626 1.00 44.31 69 PRO A CA 1
ATOM 487 C C . PRO A 1 69 ? 55.387 -15.791 -66.866 1.00 44.31 69 PRO A C 1
ATOM 489 O O . PRO A 1 69 ? 55.590 -15.291 -67.969 1.00 44.31 69 PRO A O 1
ATOM 492 N N . LYS A 1 70 ? 56.250 -15.729 -65.842 1.00 40.47 70 LYS A N 1
ATOM 493 C CA . LYS A 1 70 ? 57.714 -15.509 -65.854 1.00 40.47 70 LYS A CA 1
ATOM 494 C C . LYS A 1 70 ? 58.261 -14.197 -65.258 1.00 40.47 70 LYS A C 1
ATOM 496 O O . LYS A 1 70 ? 58.086 -13.108 -65.782 1.00 40.47 70 LYS A O 1
ATOM 501 N N . LYS A 1 71 ? 59.149 -14.462 -64.285 1.00 32.56 71 LYS A N 1
ATOM 502 C CA . LYS A 1 71 ? 60.322 -13.719 -63.782 1.00 32.56 71 LYS A CA 1
ATOM 503 C C . LYS A 1 71 ? 60.093 -12.611 -62.744 1.00 32.56 71 LYS A C 1
ATOM 505 O O . LYS A 1 71 ? 59.866 -11.460 -63.067 1.00 32.56 71 LYS A O 1
ATOM 510 N N . ALA A 1 72 ? 60.307 -13.036 -61.493 1.00 42.91 72 ALA A N 1
ATOM 511 C CA . ALA A 1 72 ? 61.156 -12.425 -60.467 1.00 42.91 72 ALA A CA 1
ATOM 512 C C . ALA A 1 72 ? 61.165 -10.893 -60.350 1.00 42.91 72 ALA A C 1
ATOM 514 O O . ALA A 1 72 ? 61.720 -10.230 -61.218 1.00 42.91 72 ALA A O 1
ATOM 515 N N . SER A 1 73 ? 60.733 -10.370 -59.191 1.00 37.62 73 SER A N 1
ATOM 516 C CA . SER A 1 73 ? 61.517 -9.428 -58.368 1.00 37.62 73 SER A CA 1
ATOM 517 C C . SER A 1 73 ? 60.807 -9.037 -57.061 1.00 37.62 73 SER A C 1
ATOM 519 O O . SER A 1 73 ? 59.653 -8.637 -57.058 1.00 37.62 73 SER A O 1
ATOM 521 N N . ALA A 1 74 ? 61.583 -9.098 -55.978 1.00 40.62 74 ALA A N 1
ATOM 522 C CA . ALA A 1 74 ? 61.612 -8.163 -54.851 1.00 40.62 74 ALA A CA 1
ATOM 523 C C . ALA A 1 74 ? 60.411 -8.030 -53.881 1.00 40.62 74 ALA A C 1
ATOM 525 O O . ALA A 1 74 ? 59.418 -7.345 -54.088 1.00 40.62 74 ALA A O 1
ATOM 526 N N . LYS A 1 75 ? 60.670 -8.588 -52.697 1.00 40.06 75 LYS A N 1
ATOM 527 C CA . LYS A 1 75 ? 60.288 -8.154 -51.346 1.00 40.06 75 LYS A CA 1
ATOM 528 C C . LYS A 1 75 ? 60.103 -6.621 -51.162 1.00 40.06 75 LYS A C 1
ATOM 530 O O . LYS A 1 75 ? 60.995 -5.856 -51.512 1.00 40.06 75 LYS A O 1
ATOM 535 N N . LYS A 1 76 ? 59.069 -6.270 -50.371 1.00 34.38 76 LYS A N 1
ATOM 536 C CA . LYS A 1 76 ? 58.889 -5.091 -49.473 1.00 34.38 76 LYS A CA 1
ATOM 537 C C . LYS A 1 76 ? 58.311 -3.781 -50.050 1.00 34.38 76 LYS A C 1
ATOM 539 O O . LYS A 1 76 ? 59.001 -3.071 -50.762 1.00 34.38 76 LYS A O 1
ATOM 544 N N . ALA A 1 77 ? 57.176 -3.341 -49.492 1.00 35.84 77 ALA A N 1
ATOM 545 C CA . ALA A 1 77 ? 57.001 -1.967 -48.995 1.00 35.84 77 ALA A CA 1
ATOM 546 C C . ALA A 1 77 ? 55.833 -1.882 -47.995 1.00 35.84 77 ALA A C 1
ATOM 548 O O . ALA A 1 77 ? 54.698 -2.226 -48.304 1.00 35.84 77 ALA A O 1
ATOM 549 N N . ALA A 1 78 ? 56.143 -1.422 -46.785 1.00 45.22 78 ALA A N 1
ATOM 550 C CA . ALA A 1 78 ? 55.183 -0.927 -45.811 1.00 45.22 78 ALA A CA 1
ATOM 551 C C . ALA A 1 78 ? 54.817 0.528 -46.155 1.00 45.22 78 ALA A C 1
ATOM 553 O O . ALA A 1 78 ? 55.692 1.270 -46.593 1.00 45.22 78 ALA A O 1
ATOM 554 N N . SER A 1 79 ? 53.577 0.949 -45.899 1.00 47.38 79 SER A N 1
ATOM 555 C CA . SER A 1 79 ? 53.193 2.366 -45.788 1.00 47.38 79 SER A CA 1
ATOM 556 C C . SER A 1 79 ? 51.882 2.438 -44.983 1.00 47.38 79 SER A C 1
ATOM 558 O O . SER A 1 79 ? 50.841 2.002 -45.450 1.00 47.38 79 SER A O 1
ATOM 560 N N . THR A 1 80 ? 51.937 2.606 -43.659 1.00 34.16 80 THR A N 1
ATOM 561 C CA . THR A 1 80 ? 51.926 3.880 -42.907 1.00 34.16 80 THR A CA 1
ATOM 562 C C . THR A 1 80 ? 50.573 4.606 -42.860 1.00 34.16 80 THR A C 1
ATOM 564 O O . THR A 1 80 ? 50.188 5.277 -43.807 1.00 34.16 80 THR A O 1
ATOM 567 N N . LYS A 1 81 ? 49.989 4.590 -41.652 1.00 38.91 81 LYS A N 1
ATOM 568 C CA . LYS A 1 81 ? 49.550 5.766 -40.873 1.00 38.91 81 LYS A CA 1
ATOM 569 C C . LYS A 1 81 ? 48.396 6.624 -41.427 1.00 38.91 81 LYS A C 1
ATOM 571 O O . LYS A 1 81 ? 48.617 7.478 -42.273 1.00 38.91 81 LYS A O 1
ATOM 576 N N . LYS A 1 82 ? 47.257 6.603 -40.715 1.00 37.66 82 LYS A N 1
ATOM 577 C CA . LYS A 1 82 ? 46.674 7.836 -40.143 1.00 37.66 82 LYS A CA 1
ATOM 578 C C . LYS A 1 82 ? 45.777 7.539 -38.932 1.00 37.66 82 LYS A C 1
ATOM 580 O O . LYS A 1 82 ? 44.587 7.291 -39.060 1.00 37.66 82 LYS A O 1
ATOM 585 N N . ALA A 1 83 ? 46.379 7.608 -37.747 1.00 45.09 83 ALA A N 1
ATOM 586 C CA . ALA A 1 83 ? 45.679 8.082 -36.563 1.00 45.09 83 ALA A CA 1
ATOM 587 C C . ALA A 1 83 ? 45.584 9.613 -36.669 1.00 45.09 83 ALA A C 1
ATOM 589 O O . ALA A 1 83 ? 46.588 10.266 -36.966 1.00 45.09 83 ALA A O 1
ATOM 590 N N . SER A 1 84 ? 44.405 10.180 -36.434 1.00 49.44 84 SER A N 1
ATOM 591 C CA . SER A 1 84 ? 44.240 11.604 -36.137 1.00 49.44 84 SER A CA 1
ATOM 592 C C . SER A 1 84 ? 43.371 11.746 -34.897 1.00 49.44 84 SER A C 1
ATOM 594 O O . SER A 1 84 ? 42.147 11.718 -34.959 1.00 49.44 84 SER A O 1
ATOM 596 N N . THR A 1 85 ? 44.063 11.859 -33.771 1.00 43.97 85 THR A N 1
ATOM 597 C CA . THR A 1 85 ? 43.631 12.492 -32.528 1.00 43.97 85 THR A CA 1
ATOM 598 C C . THR A 1 85 ? 43.394 13.985 -32.756 1.00 43.97 85 THR A C 1
ATOM 600 O O . THR A 1 85 ? 44.228 14.636 -33.386 1.00 43.97 85 THR A O 1
ATOM 603 N N . THR A 1 86 ? 42.344 14.566 -32.182 1.00 48.47 86 THR A N 1
ATOM 604 C CA . THR A 1 86 ? 42.363 15.967 -31.727 1.00 48.47 86 THR A CA 1
ATOM 605 C C . THR A 1 86 ? 41.489 16.076 -30.485 1.00 48.47 86 THR A C 1
ATOM 607 O O . THR A 1 86 ? 40.374 15.562 -30.448 1.00 48.47 86 THR A O 1
ATOM 610 N N . ALA A 1 87 ? 42.084 16.668 -29.457 1.00 44.78 87 ALA A N 1
ATOM 611 C CA . ALA A 1 87 ? 41.589 16.833 -28.108 1.00 44.78 87 ALA A CA 1
ATOM 612 C C . ALA A 1 87 ? 41.170 18.291 -27.861 1.00 44.78 87 ALA A C 1
ATOM 614 O O . ALA A 1 87 ? 41.655 19.183 -28.548 1.00 44.78 87 ALA A O 1
ATOM 615 N N . ALA A 1 88 ? 40.338 18.460 -26.832 1.00 38.34 88 ALA A N 1
ATOM 616 C CA . ALA A 1 88 ? 40.308 19.561 -25.865 1.00 38.34 88 ALA A CA 1
ATOM 617 C C . ALA A 1 88 ? 40.304 21.019 -26.371 1.00 38.34 88 ALA A C 1
ATOM 619 O O . ALA A 1 88 ? 41.338 21.559 -26.760 1.00 38.34 88 ALA A O 1
ATOM 620 N N . ALA A 1 89 ? 39.161 21.679 -26.176 1.00 42.31 89 ALA A N 1
ATOM 621 C CA . ALA A 1 89 ? 39.040 22.953 -25.463 1.00 42.31 89 ALA A CA 1
ATOM 622 C C . ALA A 1 89 ? 37.615 23.063 -24.904 1.00 42.31 89 ALA A C 1
ATOM 624 O O . ALA A 1 89 ? 36.682 22.671 -25.642 1.00 42.31 89 ALA A O 1
#

pLDDT: mean 70.95, std 20.61, range [32.56, 96.5]

Foldseek 3Di:
DVVLVVLVVVQVPDPDRDPVSVVVSVVVVVVVVVVVPPDPPPDDDDDDDDDDDDDDDDDDDDDDDPDDDDDDDDDDDDDDDDDDDDDDD